Protein AF-A0A849E876-F1 (afdb_monomer)

Mean predicted aligned error: 5.12 Å

Radius of gyration: 14.92 Å; Cα contacts (8 Å, |Δi|>4): 243; chains: 1; bounding box: 39×44×40 Å

Secondary structure (DSSP, 8-state):
--HHHHHHTTPPPPTTTSHHHHHHHHHHHHHHTT-SSPPPHHHHHHHHHHTTB-TTSPBP-EEEEGGGPPTT-EEEETTEEEEEETTEEEEEETTEE-PPEE--TT-EEEE-S-HHHHHHHHTT--PPPPTT---S----

pLDDT: mean 89.82, std 13.86, range [28.22, 98.25]

Structure (mmCIF, N/CA/C/O backbone):
data_AF-A0A849E876-F1
#
_entry.id   AF-A0A849E876-F1
#
loop_
_atom_site.group_PDB
_atom_site.id
_atom_site.type_symbol
_atom_site.label_atom_id
_atom_site.label_alt_id
_atom_site.label_comp_id
_atom_site.label_asym_id
_atom_site.label_entity_id
_atom_site.label_seq_id
_atom_site.pdbx_PDB_ins_code
_atom_site.Cartn_x
_atom_site.Cartn_y
_atom_site.Cartn_z
_atom_site.occupancy
_atom_site.B_iso_or_equiv
_atom_site.auth_seq_id
_atom_site.auth_comp_id
_atom_site.auth_asym_id
_atom_site.auth_atom_id
_atom_site.pdbx_PDB_model_num
ATOM 1 N N . MET A 1 1 ? 7.759 -5.759 11.929 1.00 63.09 1 MET A N 1
ATOM 2 C CA . MET A 1 1 ? 6.709 -5.057 11.163 1.00 63.09 1 MET A CA 1
ATOM 3 C C . MET A 1 1 ? 6.342 -5.938 9.988 1.00 63.09 1 MET A C 1
ATOM 5 O O . MET A 1 1 ? 7.252 -6.398 9.305 1.00 63.09 1 MET A O 1
ATOM 9 N N . ASP A 1 2 ? 5.061 -6.248 9.818 1.00 87.44 2 ASP A N 1
ATOM 10 C CA . ASP A 1 2 ? 4.584 -7.036 8.682 1.00 87.44 2 ASP A CA 1
ATOM 11 C C . ASP A 1 2 ? 4.585 -6.221 7.384 1.00 87.44 2 ASP A C 1
ATOM 13 O O . ASP A 1 2 ? 4.757 -4.998 7.383 1.00 87.44 2 ASP A O 1
ATOM 17 N N . GLU A 1 3 ? 4.447 -6.912 6.255 1.00 92.75 3 GLU A N 1
ATOM 18 C CA . GLU A 1 3 ? 4.598 -6.278 4.952 1.00 92.75 3 GLU A CA 1
ATOM 19 C C . GLU A 1 3 ? 3.462 -5.306 4.643 1.00 92.75 3 GLU A C 1
ATOM 21 O O . GLU A 1 3 ? 3.728 -4.270 4.047 1.00 92.75 3 GLU A O 1
ATOM 26 N N . VAL A 1 4 ? 2.232 -5.575 5.089 1.00 94.81 4 VAL A N 1
ATOM 27 C CA . VAL A 1 4 ? 1.080 -4.681 4.874 1.00 94.81 4 VAL A CA 1
ATOM 28 C C . VAL A 1 4 ? 1.342 -3.312 5.505 1.00 94.81 4 VAL A C 1
ATOM 30 O O . VAL A 1 4 ? 1.179 -2.285 4.845 1.00 94.81 4 VAL A O 1
ATOM 33 N N . THR A 1 5 ? 1.859 -3.277 6.737 1.00 92.94 5 THR A N 1
ATOM 34 C CA . THR A 1 5 ? 2.260 -2.013 7.378 1.00 92.94 5 THR A CA 1
ATOM 35 C C . THR A 1 5 ? 3.433 -1.338 6.663 1.00 92.94 5 THR A C 1
ATOM 37 O O . THR A 1 5 ? 3.423 -0.120 6.477 1.00 92.94 5 THR A O 1
ATOM 40 N N . ALA A 1 6 ? 4.433 -2.103 6.211 1.00 94.00 6 ALA A N 1
ATOM 41 C CA . ALA A 1 6 ? 5.564 -1.549 5.464 1.00 94.00 6 ALA A CA 1
ATOM 42 C C . ALA A 1 6 ? 5.118 -0.919 4.131 1.00 94.00 6 ALA A C 1
ATOM 44 O O . ALA A 1 6 ? 5.535 0.193 3.799 1.00 94.00 6 ALA A O 1
ATOM 45 N N . LEU A 1 7 ? 4.222 -1.592 3.407 1.00 96.25 7 LEU A N 1
ATOM 46 C CA . LEU A 1 7 ? 3.581 -1.093 2.195 1.00 96.25 7 LEU A CA 1
ATOM 47 C C . LEU A 1 7 ? 2.756 0.166 2.482 1.00 96.25 7 LEU A C 1
ATOM 49 O O . LEU A 1 7 ? 2.859 1.146 1.751 1.00 96.25 7 LEU A O 1
ATOM 53 N N . ALA A 1 8 ? 1.990 0.195 3.574 1.00 95.12 8 ALA A N 1
ATOM 54 C CA . ALA A 1 8 ? 1.237 1.381 3.965 1.00 95.12 8 ALA A CA 1
ATOM 55 C C . ALA A 1 8 ? 2.142 2.569 4.317 1.00 95.12 8 ALA A C 1
ATOM 57 O O . ALA A 1 8 ? 1.768 3.721 4.121 1.00 95.12 8 ALA A O 1
ATOM 58 N N . ALA A 1 9 ? 3.351 2.323 4.817 1.00 93.06 9 ALA A N 1
ATOM 59 C CA . ALA A 1 9 ? 4.380 3.346 4.995 1.00 93.06 9 ALA A CA 1
ATOM 60 C C . ALA A 1 9 ? 5.108 3.714 3.685 1.00 93.06 9 ALA A C 1
ATOM 62 O O . ALA A 1 9 ? 5.973 4.588 3.685 1.00 93.06 9 ALA A O 1
ATOM 63 N N . GLY A 1 10 ? 4.758 3.073 2.567 1.00 94.38 10 GLY A N 1
ATOM 64 C CA . GLY A 1 10 ? 5.308 3.316 1.241 1.00 94.38 10 GLY A CA 1
ATOM 65 C C . GLY A 1 10 ? 6.612 2.585 0.945 1.00 94.38 10 GLY A C 1
ATOM 66 O O . GLY A 1 10 ? 7.300 2.962 -0.000 1.00 94.38 10 GLY A O 1
ATOM 67 N N . HIS A 1 11 ? 6.995 1.578 1.727 1.00 94.88 11 HIS A N 1
ATOM 68 C CA . HIS A 1 11 ? 8.172 0.760 1.443 1.00 94.88 11 HIS A CA 1
ATOM 69 C C . HIS A 1 11 ? 7.844 -0.343 0.436 1.00 94.88 11 HIS A C 1
ATOM 71 O O . HIS A 1 11 ? 6.776 -0.937 0.492 1.00 94.88 11 HIS A O 1
ATOM 77 N N . ARG A 1 12 ? 8.785 -0.651 -0.459 1.00 9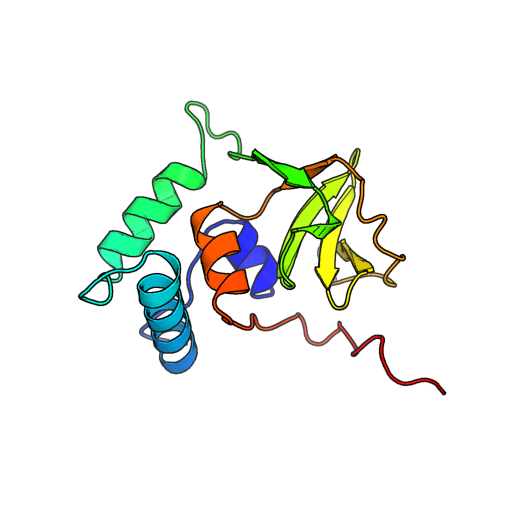5.88 12 ARG A N 1
ATOM 78 C CA . ARG A 1 12 ? 8.730 -1.829 -1.338 1.00 95.88 12 ARG A CA 1
ATOM 79 C C . ARG A 1 12 ? 9.580 -2.972 -0.766 1.00 95.88 12 ARG A C 1
ATOM 81 O O . ARG A 1 12 ? 10.489 -2.708 0.028 1.00 95.88 12 ARG A O 1
ATOM 88 N N . PRO A 1 13 ? 9.379 -4.226 -1.202 1.00 96.50 13 PRO A N 1
ATOM 89 C CA . PRO A 1 13 ? 10.282 -5.315 -0.847 1.00 96.50 13 PRO A CA 1
ATOM 90 C C . PRO A 1 13 ? 11.707 -5.053 -1.363 1.00 96.50 13 PRO A C 1
ATOM 92 O O . PRO A 1 13 ? 11.916 -4.497 -2.448 1.00 96.50 13 PRO A O 1
ATOM 95 N N . CYS A 1 14 ? 12.705 -5.467 -0.584 1.00 94.81 14 CYS A N 1
ATOM 96 C CA . CYS A 1 14 ? 14.113 -5.282 -0.926 1.00 94.81 14 CYS A CA 1
ATOM 97 C C . CYS A 1 14 ? 14.595 -6.340 -1.936 1.00 94.81 14 CYS A C 1
ATOM 99 O O . CYS A 1 14 ? 14.307 -7.529 -1.787 1.00 94.81 14 CYS A O 1
ATOM 101 N N . PHE A 1 15 ? 15.366 -5.917 -2.945 1.00 95.62 15 PHE A N 1
ATOM 102 C CA . PHE A 1 15 ? 15.910 -6.805 -3.983 1.00 95.62 15 PHE A CA 1
ATOM 103 C C . PHE A 1 15 ? 17.057 -7.700 -3.502 1.00 95.62 15 PHE A C 1
ATOM 105 O O . PHE A 1 15 ? 17.339 -8.701 -4.161 1.00 95.62 15 PHE A O 1
ATOM 112 N N . GLU A 1 16 ? 17.695 -7.358 -2.383 1.00 93.75 16 GLU A N 1
ATOM 113 C CA . GLU A 1 16 ? 18.823 -8.106 -1.818 1.00 93.75 16 GLU A CA 1
ATOM 114 C C . GLU A 1 16 ? 18.326 -9.228 -0.901 1.00 93.75 16 GLU A C 1
ATOM 116 O O . GLU A 1 16 ? 18.629 -10.393 -1.135 1.00 93.75 16 GLU A O 1
ATOM 121 N N . CYS A 1 17 ? 17.490 -8.906 0.094 1.00 93.81 17 CYS A N 1
ATOM 122 C CA . CYS A 1 17 ? 17.030 -9.889 1.081 1.00 93.81 17 CYS A CA 1
ATOM 123 C C . CYS A 1 17 ? 15.693 -10.564 0.733 1.00 93.81 17 CYS A C 1
ATOM 125 O O . CYS A 1 17 ? 15.422 -11.669 1.195 1.00 93.81 17 CYS A O 1
ATOM 127 N N . ARG A 1 18 ? 14.840 -9.930 -0.084 1.00 94.56 18 ARG A N 1
ATOM 128 C CA . ARG A 1 18 ? 13.500 -10.436 -0.445 1.00 94.56 18 ARG A CA 1
ATOM 129 C C . ARG A 1 18 ? 13.287 -10.445 -1.959 1.00 94.56 18 ARG A C 1
ATOM 131 O O . ARG A 1 18 ? 12.204 -10.121 -2.449 1.00 94.56 18 ARG A O 1
ATOM 138 N N . ARG A 1 19 ? 14.314 -10.858 -2.712 1.00 95.81 19 ARG A N 1
ATOM 139 C CA . ARG A 1 19 ? 14.375 -10.776 -4.184 1.00 95.81 19 ARG A CA 1
ATOM 140 C C . ARG A 1 19 ? 13.122 -11.287 -4.901 1.00 95.81 19 ARG A C 1
ATOM 142 O O . ARG A 1 19 ? 12.610 -10.596 -5.774 1.00 95.81 19 ARG A O 1
ATOM 149 N N . LYS A 1 20 ? 12.596 -12.460 -4.528 1.00 96.12 20 LYS A N 1
ATOM 150 C CA . LYS A 1 20 ? 11.382 -13.031 -5.147 1.00 96.12 20 LYS A CA 1
ATOM 151 C C . LYS A 1 20 ? 10.164 -12.107 -4.997 1.00 96.12 20 LYS A C 1
ATOM 153 O O . LYS A 1 20 ? 9.425 -11.897 -5.958 1.00 96.12 20 LYS A O 1
ATOM 158 N N . HIS A 1 21 ? 9.982 -11.528 -3.812 1.00 96.38 21 HIS A N 1
ATOM 159 C CA . HIS A 1 21 ? 8.901 -10.581 -3.536 1.00 96.38 21 HIS A CA 1
ATOM 160 C C . HIS A 1 21 ? 9.134 -9.258 -4.262 1.00 96.38 21 HIS A C 1
ATOM 162 O O . HIS A 1 21 ? 8.209 -8.732 -4.866 1.00 96.38 21 HIS A O 1
ATOM 168 N N . ALA A 1 22 ? 10.374 -8.765 -4.285 1.00 97.31 22 ALA A N 1
ATOM 169 C CA . ALA A 1 22 ? 10.728 -7.541 -5.000 1.00 97.31 22 ALA A CA 1
ATOM 170 C C . ALA A 1 22 ? 10.467 -7.651 -6.511 1.00 97.31 22 ALA A C 1
ATOM 172 O O . ALA A 1 22 ? 9.896 -6.737 -7.097 1.00 97.31 22 ALA A O 1
ATOM 173 N N . LEU A 1 23 ? 10.802 -8.790 -7.127 1.00 97.69 23 LEU A N 1
ATOM 174 C CA . LEU A 1 23 ? 10.501 -9.064 -8.537 1.00 97.69 23 LEU A CA 1
ATOM 175 C C . LEU A 1 23 ? 8.992 -9.164 -8.794 1.00 97.69 23 LEU A C 1
ATOM 177 O O . LEU A 1 23 ? 8.504 -8.621 -9.780 1.00 97.69 23 LEU A O 1
ATOM 181 N N . SER A 1 24 ? 8.245 -9.808 -7.894 1.00 97.62 24 SER A N 1
ATOM 182 C CA . SER A 1 24 ? 6.782 -9.912 -8.009 1.00 97.62 24 SER A CA 1
ATOM 183 C C . SER A 1 24 ? 6.113 -8.539 -7.880 1.00 97.62 24 SER A C 1
ATOM 185 O O . SER A 1 24 ? 5.238 -8.195 -8.669 1.00 97.62 24 SER A O 1
ATOM 187 N N . PHE A 1 25 ? 6.577 -7.721 -6.933 1.00 98.12 25 PHE A N 1
ATOM 188 C CA . PHE A 1 25 ? 6.136 -6.340 -6.747 1.00 98.12 25 PHE A CA 1
ATOM 189 C C . PHE A 1 25 ? 6.442 -5.485 -7.981 1.00 98.12 25 PHE A C 1
ATOM 191 O O . PHE A 1 25 ? 5.580 -4.762 -8.467 1.00 98.12 25 PHE A O 1
ATOM 198 N N . GLN A 1 26 ? 7.649 -5.610 -8.537 1.00 98.25 26 GLN A N 1
ATOM 199 C CA . GLN A 1 26 ? 8.067 -4.898 -9.744 1.00 98.25 26 GLN A CA 1
ATOM 200 C C . GLN A 1 26 ? 7.247 -5.310 -10.980 1.00 98.25 26 GLN A C 1
ATOM 202 O O . GLN A 1 26 ? 6.880 -4.459 -11.791 1.00 98.25 26 GLN A O 1
ATOM 207 N N . ALA A 1 27 ? 6.928 -6.599 -11.123 1.00 97.75 27 ALA A N 1
ATOM 208 C CA . ALA A 1 27 ? 6.070 -7.092 -12.197 1.00 97.75 27 ALA A CA 1
ATOM 209 C C . ALA A 1 27 ? 4.638 -6.545 -12.074 1.00 97.75 27 ALA A C 1
ATOM 211 O O . ALA A 1 27 ? 4.084 -6.048 -13.056 1.00 97.75 27 ALA A O 1
ATOM 212 N N . ALA A 1 28 ? 4.070 -6.557 -10.865 1.00 97.94 28 ALA A N 1
ATOM 213 C CA . ALA A 1 28 ? 2.760 -5.973 -10.593 1.00 97.94 28 ALA A CA 1
ATOM 214 C C . ALA A 1 28 ? 2.752 -4.446 -10.790 1.00 97.94 28 ALA A C 1
ATOM 216 O O . ALA A 1 28 ? 1.777 -3.910 -11.307 1.00 97.94 28 ALA A O 1
ATOM 217 N N . TRP A 1 29 ? 3.850 -3.745 -10.475 1.00 98.00 29 TRP A N 1
ATOM 218 C CA . TRP A 1 29 ? 4.019 -2.322 -10.794 1.00 98.00 29 TRP A CA 1
ATOM 219 C C . TRP A 1 29 ? 3.939 -2.073 -12.293 1.00 98.00 29 TRP A C 1
ATOM 221 O O . TRP A 1 29 ? 3.179 -1.216 -12.743 1.00 9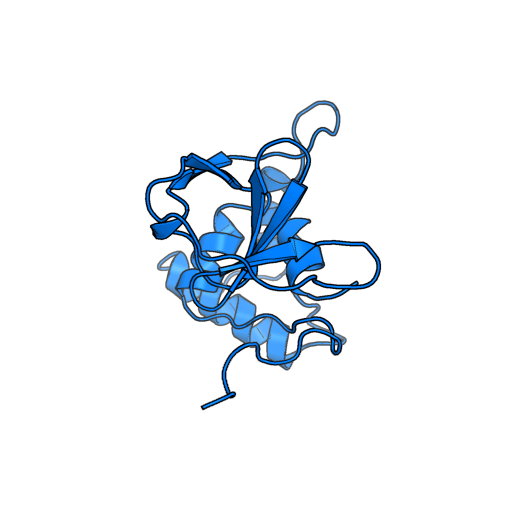8.00 29 TRP A O 1
ATOM 231 N N . LYS A 1 30 ? 4.714 -2.832 -13.075 1.00 97.75 30 LYS A N 1
ATOM 232 C CA . LYS A 1 30 ? 4.705 -2.737 -14.536 1.00 97.75 30 LYS A CA 1
ATOM 233 C C . LYS A 1 30 ? 3.284 -2.904 -15.081 1.00 97.75 30 LYS A C 1
ATOM 235 O O . LYS A 1 30 ? 2.848 -2.083 -15.883 1.00 97.75 30 LYS A O 1
ATOM 240 N N . ALA A 1 31 ? 2.577 -3.940 -14.626 1.00 97.12 31 ALA A N 1
ATOM 241 C CA . ALA A 1 31 ? 1.215 -4.235 -15.056 1.00 97.12 31 ALA A CA 1
ATOM 242 C C . ALA A 1 31 ? 0.225 -3.127 -14.656 1.00 97.12 31 ALA A C 1
ATOM 244 O O . ALA A 1 31 ? -0.524 -2.644 -15.500 1.00 97.12 31 ALA A O 1
ATOM 245 N N . SER A 1 32 ? 0.261 -2.672 -13.400 1.00 96.00 32 SER A N 1
ATOM 246 C CA . SER A 1 32 ? -0.689 -1.685 -12.870 1.00 96.00 32 SER A CA 1
ATOM 247 C C . SER A 1 32 ? -0.536 -0.281 -13.462 1.00 96.00 32 SER A C 1
ATOM 249 O O . SER A 1 32 ? -1.485 0.502 -13.449 1.00 96.00 32 SER A O 1
ATOM 251 N N . HIS A 1 33 ? 0.645 0.035 -13.998 1.00 91.38 33 HIS A N 1
ATOM 252 C CA . HIS A 1 33 ? 0.951 1.314 -14.643 1.00 91.38 33 HIS A CA 1
ATOM 253 C C . HIS A 1 33 ? 1.054 1.205 -16.173 1.00 91.38 33 HIS A C 1
ATOM 255 O O . HIS A 1 33 ? 1.468 2.168 -16.814 1.00 91.38 33 HIS A O 1
ATOM 261 N N . ALA A 1 34 ? 0.703 0.049 -16.753 1.00 93.56 34 ALA A N 1
ATOM 262 C CA . ALA A 1 34 ? 0.783 -0.226 -18.191 1.00 93.56 34 ALA A CA 1
ATOM 263 C C . ALA A 1 34 ? 2.148 0.140 -18.817 1.00 93.56 34 ALA A C 1
ATOM 265 O O . ALA A 1 34 ? 2.230 0.658 -19.931 1.00 93.56 34 ALA A O 1
ATOM 266 N N . LEU A 1 35 ? 3.241 -0.117 -18.092 1.00 94.25 35 LEU A N 1
ATOM 267 C CA . LEU A 1 35 ? 4.587 0.231 -18.541 1.00 94.25 35 LEU A CA 1
ATOM 268 C C . LEU A 1 35 ? 5.124 -0.825 -19.512 1.00 94.25 35 LEU A C 1
ATOM 270 O O . LEU A 1 35 ? 5.031 -2.028 -19.261 1.00 94.25 35 LEU A O 1
ATOM 274 N N . ALA A 1 36 ? 5.777 -0.387 -20.589 1.00 95.00 36 ALA A N 1
ATOM 275 C CA . ALA A 1 36 ? 6.449 -1.294 -21.524 1.00 95.00 36 ALA A CA 1
ATOM 276 C C . ALA A 1 36 ? 7.595 -2.072 -20.847 1.00 95.00 36 ALA A C 1
ATOM 278 O O . ALA A 1 36 ? 7.784 -3.271 -21.082 1.00 95.00 36 ALA A O 1
ATOM 279 N N . VAL A 1 37 ? 8.318 -1.405 -19.943 1.00 94.69 37 VAL A N 1
ATOM 280 C CA . VAL A 1 37 ? 9.468 -1.942 -19.208 1.00 94.69 37 VAL A CA 1
ATOM 281 C C . VAL A 1 37 ? 9.217 -1.828 -17.707 1.00 94.69 37 VAL A C 1
ATOM 283 O O . VAL A 1 37 ? 8.594 -0.880 -17.235 1.00 94.69 37 VAL A O 1
ATOM 286 N N . ALA A 1 38 ? 9.681 -2.824 -16.954 1.00 94.75 38 ALA A N 1
ATOM 287 C CA . ALA A 1 38 ? 9.618 -2.801 -15.500 1.00 94.75 38 ALA A CA 1
ATOM 288 C C . ALA A 1 38 ? 10.479 -1.651 -14.936 1.00 94.75 38 ALA A C 1
ATOM 290 O O . ALA A 1 38 ? 11.634 -1.519 -15.348 1.00 94.75 38 ALA A O 1
ATOM 291 N N . PRO A 1 39 ? 9.965 -0.837 -13.996 1.00 96.69 39 PRO A N 1
ATOM 292 C CA . PRO A 1 39 ? 10.716 0.289 -13.448 1.00 96.69 39 PRO A CA 1
ATOM 293 C C . PRO A 1 39 ? 11.889 -0.196 -12.600 1.00 96.69 39 PRO A C 1
ATOM 295 O O . PRO A 1 39 ? 11.817 -1.248 -11.959 1.00 96.69 39 PRO A O 1
ATOM 298 N N . SER A 1 40 ? 12.964 0.587 -12.548 1.00 97.25 40 SER A N 1
ATOM 299 C CA . SER A 1 40 ? 14.083 0.287 -11.660 1.00 97.25 40 SER A CA 1
ATOM 300 C C . SER A 1 40 ? 13.692 0.469 -10.184 1.00 97.25 40 SER A C 1
ATOM 302 O O . SER A 1 40 ? 12.714 1.143 -9.850 1.00 97.25 40 SER A O 1
ATOM 304 N N . ALA A 1 41 ? 14.474 -0.119 -9.277 1.00 96.44 41 ALA A N 1
ATOM 305 C CA . ALA A 1 41 ? 14.333 0.105 -7.838 1.00 96.44 41 ALA A CA 1
ATOM 306 C C . ALA A 1 41 ? 14.351 1.607 -7.460 1.00 96.44 41 ALA A C 1
ATOM 308 O O . ALA A 1 41 ? 13.414 2.039 -6.786 1.00 96.44 41 ALA A O 1
ATOM 309 N N . PRO A 1 42 ? 15.328 2.412 -7.932 1.00 96.88 42 PRO A N 1
ATOM 310 C CA . PRO A 1 42 ? 15.337 3.859 -7.707 1.00 96.88 42 PRO A CA 1
ATOM 311 C C . PRO A 1 42 ? 14.106 4.596 -8.246 1.00 96.88 42 PRO A C 1
ATOM 313 O O . PRO A 1 42 ? 13.641 5.540 -7.611 1.00 96.88 42 PRO A O 1
ATOM 316 N N . ASP A 1 43 ? 13.559 4.180 -9.392 1.00 96.62 43 ASP A N 1
ATOM 317 C CA . ASP A 1 43 ? 12.363 4.820 -9.954 1.00 96.62 43 ASP A CA 1
ATOM 318 C C . ASP A 1 43 ? 11.121 4.534 -9.111 1.00 96.62 43 ASP A C 1
ATOM 320 O O . ASP A 1 43 ? 10.360 5.456 -8.813 1.00 96.62 43 ASP A O 1
ATOM 324 N N . MET A 1 44 ? 10.957 3.286 -8.656 1.00 97.00 44 MET A N 1
ATOM 325 C CA . MET A 1 44 ? 9.898 2.935 -7.706 1.00 97.00 44 MET A CA 1
ATOM 326 C C . MET A 1 44 ? 10.055 3.710 -6.393 1.00 97.00 44 MET A C 1
ATOM 328 O O . MET A 1 44 ? 9.079 4.249 -5.880 1.00 97.00 44 MET A O 1
ATOM 332 N N . ASP A 1 45 ? 11.273 3.823 -5.856 1.00 95.31 45 ASP A N 1
ATOM 333 C CA . ASP A 1 45 ? 11.519 4.557 -4.609 1.00 95.31 45 ASP A CA 1
ATOM 334 C C . ASP A 1 45 ? 11.219 6.053 -4.742 1.00 95.31 45 ASP A C 1
ATOM 336 O O . ASP A 1 45 ? 10.678 6.652 -3.811 1.00 95.31 45 ASP A O 1
ATOM 340 N N . ARG A 1 46 ? 11.531 6.650 -5.900 1.00 94.31 46 ARG A N 1
ATOM 341 C CA . ARG A 1 46 ? 11.207 8.047 -6.207 1.00 94.31 46 ARG A CA 1
ATOM 342 C C . ARG A 1 46 ? 9.702 8.262 -6.304 1.00 94.31 46 ARG A C 1
ATOM 344 O O . ARG A 1 46 ? 9.206 9.218 -5.727 1.00 94.31 46 ARG A O 1
ATOM 351 N N . ALA A 1 47 ? 8.977 7.379 -6.989 1.00 93.94 47 ALA A N 1
ATOM 352 C CA . ALA A 1 47 ? 7.521 7.466 -7.048 1.00 93.94 47 ALA A CA 1
ATOM 353 C C . ALA A 1 47 ? 6.913 7.359 -5.639 1.00 93.94 47 ALA A C 1
ATOM 355 O O . ALA A 1 47 ? 6.191 8.250 -5.196 1.00 93.94 47 ALA A O 1
ATOM 356 N N . LEU A 1 48 ? 7.301 6.332 -4.876 1.00 93.69 48 LEU A N 1
ATOM 357 C CA . LEU A 1 48 ? 6.780 6.106 -3.528 1.00 93.69 48 LEU A CA 1
ATOM 358 C C . LEU A 1 48 ? 7.140 7.225 -2.547 1.00 93.69 48 LEU A C 1
ATOM 360 O O . LEU A 1 48 ? 6.345 7.527 -1.665 1.00 93.69 48 LEU A O 1
ATOM 364 N N . SER A 1 49 ? 8.313 7.853 -2.659 1.00 91.00 49 SER A N 1
ATOM 365 C CA . SER A 1 49 ? 8.683 8.947 -1.754 1.00 91.00 49 SER A CA 1
ATOM 366 C C . SER A 1 49 ? 7.769 10.164 -1.915 1.00 91.00 49 SER A C 1
ATOM 368 O O . SER A 1 49 ? 7.397 10.765 -0.905 1.00 91.00 49 SER A O 1
ATOM 370 N N . THR A 1 50 ? 7.338 10.469 -3.146 1.00 90.19 50 THR A N 1
ATOM 371 C CA . THR A 1 50 ? 6.398 11.571 -3.423 1.00 90.19 50 THR A CA 1
ATOM 372 C C . THR A 1 50 ? 5.005 11.331 -2.843 1.00 90.19 50 THR A C 1
ATOM 374 O O . THR A 1 50 ? 4.310 12.288 -2.521 1.00 90.19 50 THR A O 1
ATOM 377 N N . GLU A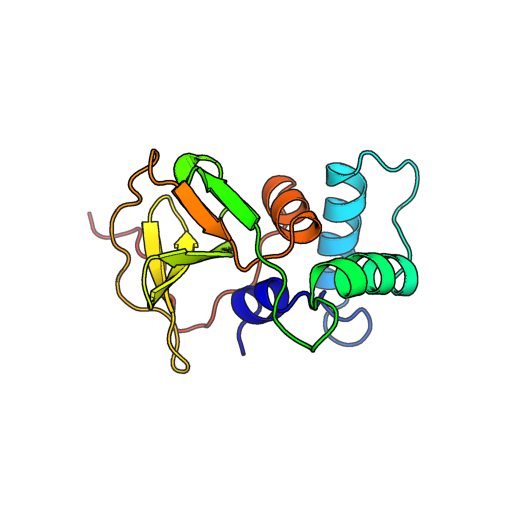 1 51 ? 4.629 10.068 -2.627 1.00 90.56 51 GLU A N 1
ATOM 378 C CA . GLU A 1 51 ? 3.338 9.673 -2.054 1.00 90.56 51 GLU A CA 1
ATOM 379 C C . GLU A 1 51 ? 3.390 9.438 -0.533 1.00 90.56 51 GLU A C 1
ATOM 381 O O . GLU A 1 51 ? 2.368 9.140 0.076 1.00 90.56 51 GLU A O 1
ATOM 386 N N . ARG A 1 52 ? 4.563 9.533 0.113 1.00 82.44 52 ARG A N 1
ATOM 387 C CA . ARG A 1 52 ? 4.703 9.223 1.550 1.00 82.44 52 ARG A CA 1
ATOM 388 C C . ARG A 1 52 ? 4.482 10.419 2.465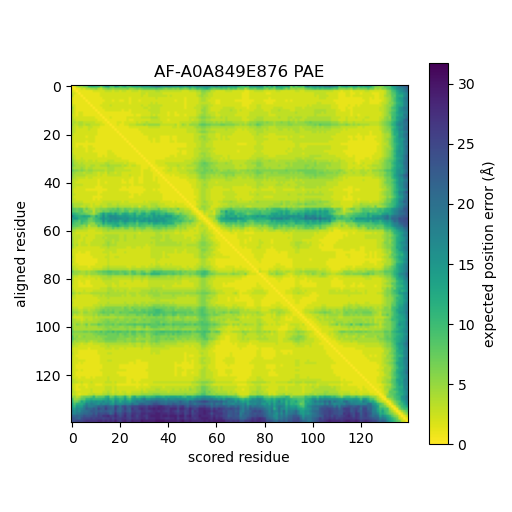 1.00 82.44 52 ARG A C 1
ATOM 390 O O . ARG A 1 52 ? 3.870 10.257 3.521 1.00 82.44 52 ARG A O 1
ATOM 397 N N . ARG A 1 53 ? 5.055 11.584 2.142 1.00 84.69 53 ARG A N 1
ATOM 398 C CA . ARG A 1 53 ? 5.109 12.730 3.066 1.00 84.69 53 ARG A CA 1
ATOM 399 C C . ARG A 1 53 ? 4.872 14.058 2.362 1.00 84.69 53 ARG A C 1
ATOM 401 O O . ARG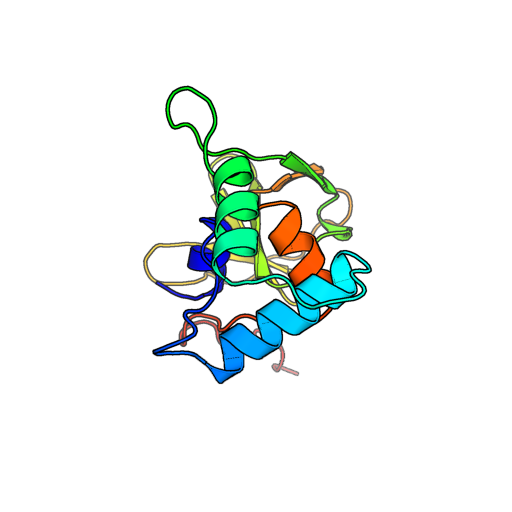 A 1 53 ? 5.552 14.381 1.393 1.00 84.69 53 ARG A O 1
ATOM 408 N N . ALA A 1 54 ? 3.956 14.847 2.911 1.00 79.12 54 ALA A N 1
ATOM 409 C CA . ALA A 1 54 ? 3.723 16.221 2.501 1.00 79.12 54 ALA A CA 1
ATOM 410 C C . ALA A 1 54 ? 4.844 17.142 3.015 1.00 79.12 54 ALA A C 1
ATOM 412 O O . ALA A 1 54 ? 5.645 16.772 3.885 1.00 79.12 54 ALA A O 1
ATOM 413 N N . LYS A 1 55 ? 4.876 18.384 2.513 1.00 70.56 55 LYS A N 1
ATOM 414 C CA . LYS A 1 55 ? 5.711 19.443 3.100 1.00 70.56 55 LYS A CA 1
ATOM 415 C C . LYS A 1 55 ? 5.330 19.597 4.581 1.00 70.56 55 LYS A C 1
ATOM 417 O O . LYS A 1 55 ? 4.168 19.829 4.887 1.00 70.56 55 LYS A O 1
ATOM 422 N N . GLY A 1 56 ? 6.297 19.416 5.483 1.00 71.00 56 GLY A N 1
ATOM 423 C CA . GLY A 1 56 ? 6.067 19.398 6.938 1.00 71.00 56 GLY A CA 1
ATOM 424 C C . GLY A 1 56 ? 6.040 18.004 7.580 1.00 71.00 56 GLY A C 1
ATOM 425 O O . GLY A 1 56 ? 5.904 17.900 8.791 1.00 71.00 56 GLY A O 1
ATOM 426 N N . GLY A 1 57 ? 6.212 16.925 6.804 1.00 74.69 57 GLY A N 1
ATOM 427 C CA . GLY A 1 57 ? 6.426 15.572 7.337 1.00 74.69 57 GLY A CA 1
ATOM 428 C C . GLY A 1 57 ? 5.157 14.778 7.658 1.00 74.69 57 GLY A C 1
ATOM 429 O O . GLY A 1 57 ? 5.265 13.598 7.994 1.00 74.69 57 GLY A O 1
ATOM 430 N N . ALA A 1 58 ? 3.976 15.384 7.500 1.00 80.06 58 ALA A N 1
ATOM 431 C CA . ALA A 1 58 ? 2.697 14.691 7.606 1.00 80.06 58 ALA A CA 1
ATOM 432 C C . ALA A 1 58 ? 2.571 13.597 6.534 1.00 80.06 58 ALA A C 1
ATOM 434 O O . ALA A 1 58 ? 3.034 13.766 5.402 1.00 80.06 58 ALA A O 1
ATOM 435 N N . LYS A 1 59 ? 1.941 12.475 6.895 1.00 83.94 59 LYS A N 1
ATOM 436 C CA . LYS A 1 59 ? 1.657 11.382 5.962 1.00 83.94 59 LYS A CA 1
ATOM 437 C C . LYS A 1 59 ? 0.665 11.852 4.897 1.00 83.94 59 LYS A C 1
ATOM 439 O O . LYS A 1 59 ? -0.328 12.483 5.236 1.00 83.94 59 LYS A O 1
ATOM 444 N N . ILE A 1 60 ? 0.933 11.532 3.633 1.00 89.94 60 ILE A N 1
ATOM 445 C CA . ILE A 1 60 ? -0.043 11.742 2.558 1.00 89.94 60 ILE A CA 1
ATOM 446 C C . ILE A 1 60 ? -1.052 10.595 2.598 1.00 89.94 60 ILE A C 1
ATOM 448 O O . ILE A 1 60 ? -0.674 9.422 2.652 1.00 89.94 60 ILE A O 1
ATOM 452 N N . THR A 1 61 ? -2.328 10.954 2.579 1.00 94.12 61 THR A N 1
ATOM 453 C CA . THR A 1 61 ? -3.469 10.041 2.523 1.00 94.12 61 THR A CA 1
ATOM 454 C C . THR A 1 61 ? -4.416 10.489 1.412 1.00 94.12 61 THR A C 1
ATOM 456 O O . THR A 1 61 ? -4.260 11.571 0.840 1.00 94.12 61 THR A O 1
ATOM 459 N N . TRP A 1 62 ? -5.355 9.627 1.038 1.00 95.25 62 TRP A N 1
ATOM 460 C CA . TRP A 1 62 ? -6.344 9.899 -0.008 1.00 95.25 62 TRP A CA 1
ATOM 461 C C . TRP A 1 62 ? -7.656 9.193 0.319 1.00 95.25 62 TRP A C 1
ATOM 463 O O . TRP A 1 62 ? -7.657 8.235 1.080 1.00 95.25 62 TRP A O 1
ATOM 473 N N . THR A 1 63 ? -8.775 9.652 -0.233 1.00 97.00 63 THR A N 1
ATOM 474 C CA . THR A 1 63 ? -10.091 9.058 0.047 1.00 97.00 63 THR A CA 1
ATOM 475 C C . THR A 1 63 ? -10.492 8.063 -1.035 1.00 97.00 63 THR A C 1
ATOM 477 O O . THR A 1 63 ? -10.269 8.305 -2.222 1.00 97.00 63 THR A O 1
ATOM 480 N N . ALA A 1 64 ? -11.123 6.961 -0.632 1.00 97.31 64 ALA A N 1
ATOM 481 C CA . ALA A 1 64 ? -11.718 5.984 -1.538 1.00 97.31 64 ALA A CA 1
ATOM 482 C C . ALA A 1 64 ? -12.973 5.354 -0.931 1.00 97.31 64 ALA A C 1
ATOM 484 O O . ALA A 1 64 ? -13.144 5.355 0.288 1.00 97.31 64 ALA A O 1
ATOM 485 N N . ARG A 1 65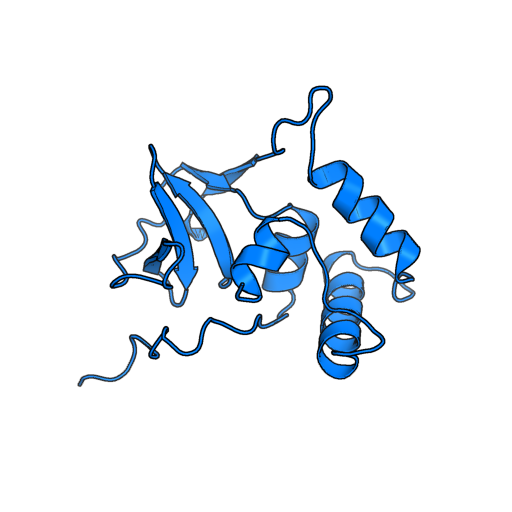 ? -13.795 4.725 -1.780 1.00 97.19 65 ARG A N 1
ATOM 486 C CA . ARG A 1 65 ? -14.824 3.793 -1.311 1.00 97.19 65 ARG A CA 1
ATOM 487 C C . ARG A 1 65 ? -14.139 2.539 -0.790 1.00 97.19 65 ARG A C 1
ATOM 489 O O . ARG A 1 65 ? -13.368 1.899 -1.501 1.00 97.19 65 ARG A O 1
ATOM 496 N N . SER A 1 66 ? -14.455 2.152 0.432 1.00 95.81 66 SER A N 1
ATOM 497 C CA . SER A 1 66 ? -13.981 0.920 1.065 1.00 95.81 66 SER A CA 1
ATOM 498 C C . SER A 1 66 ? -14.165 -0.313 0.170 1.00 95.81 66 SER A C 1
ATOM 500 O O . SER A 1 66 ? -13.255 -1.129 0.041 1.00 95.81 66 SER A O 1
ATOM 502 N N . GLY A 1 67 ? -15.305 -0.422 -0.519 1.00 95.69 67 GLY A N 1
ATOM 503 C CA . GLY A 1 67 ? -15.625 -1.538 -1.404 1.00 95.69 67 GLY A CA 1
ATOM 504 C C . GLY A 1 67 ? -14.740 -1.653 -2.646 1.00 95.69 67 GLY A C 1
ATOM 505 O O . GLY A 1 67 ? -14.716 -2.731 -3.243 1.00 95.69 67 GLY A O 1
ATOM 506 N N . SER A 1 68 ? -14.019 -0.588 -3.021 1.00 96.19 68 SER A N 1
ATOM 507 C CA . SER A 1 68 ? -13.065 -0.593 -4.135 1.00 96.19 68 SER A CA 1
ATOM 508 C C . SER A 1 68 ? -11.634 -0.898 -3.706 1.00 96.19 68 SER A C 1
ATOM 510 O O . SER A 1 68 ? -10.766 -0.942 -4.567 1.00 96.19 68 SER A O 1
ATOM 512 N N . LEU A 1 69 ? -11.350 -1.050 -2.410 1.00 97.44 69 LEU A N 1
ATOM 513 C CA . LEU A 1 69 ? -9.983 -1.242 -1.932 1.00 97.44 69 LEU A CA 1
ATOM 514 C C . LEU A 1 69 ? -9.518 -2.697 -2.081 1.00 97.44 69 LEU A C 1
ATOM 516 O O . LEU A 1 69 ? -10.311 -3.618 -1.877 1.00 97.44 69 LEU A O 1
ATOM 520 N N . PRO A 1 70 ? -8.234 -2.919 -2.413 1.00 97.19 70 PRO A N 1
ATOM 521 C CA . PRO A 1 70 ? -7.667 -4.253 -2.497 1.00 97.19 70 PRO A CA 1
ATOM 522 C C . PRO A 1 70 ? -7.289 -4.782 -1.113 1.00 97.19 70 PRO A C 1
ATOM 524 O O . PRO A 1 70 ? -6.979 -4.020 -0.191 1.00 97.19 70 PRO A O 1
ATOM 527 N N . ASP A 1 71 ? -7.205 -6.104 -1.009 1.00 96.56 71 ASP A N 1
ATOM 528 C CA . ASP A 1 71 ? -6.595 -6.764 0.138 1.00 96.56 71 ASP A CA 1
ATOM 529 C C . ASP A 1 71 ? -5.159 -6.261 0.364 1.00 96.56 71 ASP A C 1
ATOM 531 O O . ASP A 1 71 ? -4.369 -6.103 -0.570 1.00 96.56 71 ASP A O 1
ATOM 535 N N . GLY A 1 72 ? -4.821 -5.988 1.625 1.00 96.31 72 GLY A N 1
ATOM 536 C CA . GLY A 1 72 ? -3.543 -5.395 2.024 1.00 96.31 72 GLY A CA 1
ATOM 537 C C . GLY A 1 72 ? -3.503 -3.863 1.968 1.00 96.31 72 GLY A C 1
ATOM 538 O O . GLY A 1 72 ? -2.470 -3.273 2.286 1.00 96.31 72 GLY A O 1
ATOM 539 N N . ALA A 1 73 ? -4.595 -3.186 1.596 1.00 97.56 73 ALA A N 1
ATOM 540 C CA . ALA A 1 73 ? -4.710 -1.747 1.815 1.00 97.56 73 ALA A CA 1
ATOM 541 C C . ALA A 1 73 ? -4.936 -1.449 3.305 1.00 97.56 73 ALA A C 1
ATOM 543 O O . ALA A 1 73 ? -5.744 -2.107 3.959 1.00 97.56 73 ALA A O 1
ATOM 544 N N . MET A 1 74 ? -4.249 -0.437 3.837 1.00 97.31 74 MET A N 1
ATOM 545 C CA . MET A 1 74 ? -4.523 0.116 5.158 1.00 97.31 74 MET A CA 1
ATOM 546 C C . MET A 1 74 ? -5.318 1.405 5.027 1.00 97.31 74 MET A C 1
ATOM 548 O O . MET A 1 74 ? -5.021 2.250 4.178 1.00 97.31 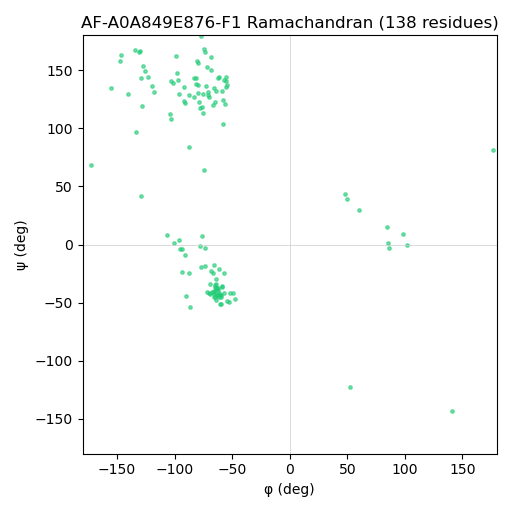74 MET A O 1
ATOM 552 N N . VAL A 1 75 ? -6.289 1.569 5.912 1.00 97.38 75 VAL A N 1
ATOM 553 C CA . VAL A 1 75 ? -7.163 2.733 5.998 1.00 97.38 75 VAL A CA 1
ATOM 554 C C . VAL A 1 75 ? -7.232 3.242 7.427 1.00 97.38 75 VAL A C 1
ATOM 556 O O . VAL A 1 75 ? -6.838 2.552 8.370 1.00 97.38 75 VAL A O 1
ATOM 559 N N . ARG A 1 76 ? -7.749 4.453 7.575 1.00 96.19 76 ARG A N 1
ATOM 560 C CA . ARG A 1 76 ? -8.178 5.035 8.828 1.00 96.19 76 ARG A CA 1
ATOM 561 C C . ARG A 1 76 ? -9.673 5.320 8.758 1.00 96.19 76 ARG A C 1
ATOM 563 O O . ARG A 1 76 ? -10.161 5.885 7.779 1.00 96.19 76 ARG A O 1
ATOM 570 N N . VAL A 1 77 ? -10.375 4.891 9.797 1.00 93.12 77 VAL A N 1
ATOM 571 C CA . VAL A 1 77 ? -11.773 5.234 10.064 1.00 93.12 77 VAL A CA 1
ATOM 572 C C . VAL A 1 77 ? -11.813 5.730 11.500 1.00 93.12 77 VAL A C 1
ATOM 574 O O . VAL A 1 77 ? -11.399 5.007 12.411 1.00 93.12 77 VAL A O 1
ATOM 577 N N . ASP A 1 78 ? -12.230 6.980 11.679 1.00 89.12 78 ASP A N 1
ATOM 578 C CA . ASP A 1 78 ? -12.057 7.729 12.926 1.00 89.12 78 ASP A CA 1
ATOM 579 C C . ASP A 1 78 ? -10.581 7.693 13.381 1.00 89.12 78 ASP A C 1
ATOM 581 O O . ASP A 1 78 ? -9.687 8.054 12.615 1.00 89.12 78 ASP A O 1
ATOM 585 N N . ASP A 1 79 ? -10.300 7.200 14.588 1.00 88.81 79 ASP A N 1
ATOM 586 C CA . ASP A 1 79 ? -8.938 7.046 15.120 1.00 88.81 79 ASP A CA 1
ATOM 587 C C . ASP A 1 79 ? -8.357 5.633 14.931 1.00 88.81 79 ASP A C 1
ATOM 589 O O . ASP A 1 79 ? -7.241 5.338 15.369 1.00 88.81 79 ASP A O 1
ATOM 593 N N . ASN A 1 80 ? -9.085 4.737 14.258 1.00 92.19 80 ASN A N 1
ATOM 594 C CA . ASN A 1 80 ? -8.690 3.341 14.109 1.00 92.19 80 ASN A CA 1
ATOM 595 C C . ASN A 1 80 ? -7.977 3.100 12.780 1.00 92.19 80 ASN A C 1
ATOM 597 O O . ASN A 1 80 ? -8.491 3.426 11.710 1.00 92.19 80 ASN A O 1
ATOM 601 N N . MET A 1 81 ? -6.810 2.456 12.839 1.00 95.19 81 MET A N 1
ATOM 602 C CA . MET A 1 81 ? -6.143 1.926 11.650 1.00 95.19 81 MET A CA 1
ATOM 603 C C . MET A 1 81 ? -6.657 0.519 11.368 1.00 95.19 81 MET A C 1
ATOM 605 O O . MET A 1 81 ? -6.657 -0.337 12.251 1.00 95.19 81 MET A O 1
ATOM 609 N N . LEU A 1 82 ? -7.078 0.273 10.134 1.00 96.19 82 LEU A N 1
ATOM 610 C CA . LEU A 1 82 ? -7.677 -0.988 9.707 1.00 96.19 82 LEU A CA 1
ATOM 611 C C . LEU A 1 82 ? -6.954 -1.480 8.451 1.00 96.19 82 LEU A C 1
ATOM 613 O O . LEU A 1 82 ? -6.597 -0.675 7.594 1.00 96.19 82 LEU A O 1
ATOM 617 N N . ALA A 1 83 ? -6.766 -2.789 8.307 1.00 96.62 83 ALA A N 1
ATOM 618 C CA . ALA A 1 83 ? -6.365 -3.392 7.038 1.00 96.62 83 ALA A CA 1
ATOM 619 C C . ALA A 1 83 ? -7.554 -4.067 6.355 1.00 96.62 83 ALA A C 1
ATOM 621 O O . ALA A 1 83 ? -8.377 -4.705 7.008 1.00 96.62 83 ALA A O 1
ATOM 622 N N . VAL A 1 84 ? -7.628 -3.940 5.035 1.00 97.00 84 VAL A N 1
ATOM 623 C CA . VAL A 1 84 ? -8.618 -4.625 4.204 1.00 97.00 84 VAL A CA 1
ATOM 624 C C . VAL A 1 84 ? -8.122 -6.033 3.912 1.00 97.00 84 VAL A C 1
ATOM 626 O O . VAL A 1 84 ? -6.997 -6.207 3.438 1.00 97.00 84 VAL A O 1
ATOM 629 N N . ARG A 1 85 ? -8.950 -7.037 4.199 1.00 94.81 85 ARG A N 1
ATOM 630 C CA . ARG A 1 85 ? -8.690 -8.430 3.824 1.00 94.81 85 ARG A CA 1
ATOM 631 C C . ARG A 1 85 ? -9.988 -9.210 3.726 1.00 94.81 85 ARG A C 1
ATOM 633 O O . ARG A 1 85 ? -10.806 -9.101 4.636 1.00 94.81 85 ARG A O 1
ATOM 640 N N . ASP A 1 86 ? -10.171 -10.002 2.674 1.00 92.50 86 ASP A N 1
ATOM 641 C CA . ASP A 1 86 ? -11.316 -10.908 2.517 1.00 92.50 86 ASP A CA 1
ATOM 642 C C . ASP A 1 86 ? -12.665 -10.216 2.814 1.00 92.50 86 ASP A C 1
ATOM 644 O O . ASP A 1 86 ? -13.523 -10.747 3.524 1.00 92.50 86 ASP A O 1
ATOM 648 N N . ARG A 1 87 ? -12.844 -8.984 2.306 1.00 92.81 87 ARG A N 1
ATOM 649 C CA . ARG A 1 87 ? -14.053 -8.154 2.524 1.00 92.81 87 ARG A CA 1
ATOM 650 C C . ARG A 1 87 ? -14.339 -7.830 3.998 1.00 92.81 87 ARG A C 1
ATOM 652 O O . ARG A 1 87 ? -15.491 -7.625 4.384 1.00 92.81 87 ARG A O 1
ATOM 659 N N . LYS A 1 88 ? -13.294 -7.748 4.818 1.00 95.25 88 LYS A N 1
ATOM 660 C CA . LYS A 1 88 ? -13.343 -7.341 6.224 1.00 95.25 88 LYS A CA 1
ATOM 661 C C . LYS A 1 88 ? -12.352 -6.215 6.496 1.00 95.25 88 LYS A C 1
ATOM 663 O O . LYS A 1 88 ? -11.315 -6.112 5.838 1.00 95.25 88 LYS A O 1
ATOM 668 N N . PHE A 1 89 ? -12.662 -5.410 7.505 1.00 95.69 89 PHE A N 1
ATOM 669 C CA . PHE A 1 89 ? -11.697 -4.543 8.165 1.00 95.69 89 PHE A CA 1
ATOM 670 C C . PHE A 1 89 ? -11.086 -5.265 9.357 1.00 95.69 89 PHE A C 1
ATOM 672 O O . PHE A 1 89 ? -11.794 -5.705 10.258 1.00 95.69 89 PHE A O 1
ATOM 679 N N . LEU A 1 90 ? -9.764 -5.372 9.366 1.00 95.31 90 LEU A N 1
ATOM 680 C CA . LEU A 1 90 ? -8.990 -5.969 10.443 1.00 95.31 90 LEU A CA 1
ATOM 681 C C . LEU A 1 90 ? -8.350 -4.836 11.253 1.00 95.31 90 LEU A C 1
ATOM 683 O O . LEU A 1 90 ? -7.470 -4.160 10.711 1.00 95.31 90 LEU A O 1
ATOM 687 N N . PRO A 1 91 ? -8.749 -4.610 12.518 1.00 94.50 91 PRO A N 1
ATOM 688 C CA . PRO A 1 91 ? -8.122 -3.604 13.367 1.00 94.50 91 PRO A CA 1
ATOM 689 C C . PRO A 1 91 ? -6.629 -3.863 13.513 1.00 94.50 91 PRO A C 1
ATOM 691 O O . PRO A 1 91 ? -6.229 -4.958 13.900 1.00 94.50 91 PRO A O 1
ATOM 694 N N . TRP A 1 92 ? -5.805 -2.875 13.188 1.00 93.75 92 TRP A N 1
ATOM 695 C CA . TRP A 1 92 ? -4.356 -2.976 13.286 1.00 93.75 92 TRP A CA 1
ATOM 696 C C . TRP A 1 92 ? -3.870 -2.482 14.647 1.00 93.75 92 TRP A C 1
ATOM 698 O O . TRP A 1 92 ? -4.268 -1.418 15.122 1.00 93.75 92 TRP A O 1
ATOM 708 N N . THR A 1 93 ? -2.952 -3.231 15.247 1.00 87.19 93 THR A N 1
ATOM 709 C CA . THR A 1 93 ? -2.193 -2.840 16.433 1.00 87.19 93 THR A CA 1
ATOM 710 C C . THR A 1 93 ? -0.715 -3.179 16.231 1.00 87.19 93 THR A C 1
ATOM 712 O O . THR A 1 93 ? -0.336 -3.942 15.343 1.00 87.19 93 THR A O 1
ATOM 715 N N . ALA A 1 94 ? 0.155 -2.666 17.104 1.00 83.00 94 ALA A N 1
ATOM 716 C CA . ALA A 1 94 ? 1.577 -3.010 17.065 1.00 83.00 94 ALA A CA 1
ATOM 717 C C . ALA A 1 94 ? 1.857 -4.514 17.295 1.00 83.00 94 ALA A C 1
ATOM 719 O O . ALA A 1 94 ? 2.925 -4.993 16.913 1.00 83.00 94 ALA A O 1
ATOM 720 N N . SER A 1 95 ? 0.924 -5.253 17.910 1.00 82.00 95 SER A N 1
ATOM 721 C CA . SER A 1 95 ? 1.040 -6.697 18.151 1.00 82.00 95 SER A CA 1
ATOM 722 C C . SER A 1 95 ? 0.451 -7.559 17.028 1.00 82.00 95 SER A C 1
ATOM 724 O O . SER A 1 95 ? 0.667 -8.772 17.023 1.00 82.00 95 SER A O 1
ATOM 726 N N . GLY A 1 96 ? -0.253 -6.964 16.061 1.00 85.44 96 GLY A N 1
ATOM 727 C CA . GLY A 1 96 ? -0.839 -7.676 14.931 1.00 85.44 96 GLY A CA 1
ATOM 728 C C . GLY A 1 96 ? -2.215 -7.142 14.558 1.00 85.44 96 GLY A C 1
ATOM 729 O O . GLY A 1 96 ? -2.464 -5.942 14.601 1.00 85.44 96 GLY A O 1
ATOM 730 N N . TYR A 1 97 ? -3.108 -8.046 14.161 1.00 90.31 97 TYR A N 1
ATOM 731 C CA . TYR A 1 97 ? -4.442 -7.691 13.693 1.00 90.31 97 TYR A CA 1
ATOM 732 C C . TYR A 1 97 ? -5.506 -8.324 14.586 1.00 90.31 97 TYR A C 1
ATOM 734 O O . TYR A 1 97 ? -5.395 -9.490 14.962 1.00 90.31 97 TYR A O 1
ATOM 742 N N . GLY A 1 98 ? -6.525 -7.542 14.928 1.00 88.75 98 GLY A N 1
ATOM 743 C CA . GLY A 1 98 ? -7.696 -7.998 15.664 1.00 88.75 98 GLY A CA 1
ATOM 744 C C . GLY A 1 98 ? -8.686 -8.767 14.789 1.00 88.75 98 GLY A C 1
ATOM 745 O O . GLY A 1 98 ? -8.498 -8.935 13.581 1.00 88.75 98 GLY A O 1
ATOM 746 N N . ALA A 1 99 ? -9.777 -9.211 15.415 1.00 89.00 99 ALA A N 1
ATOM 747 C CA . ALA A 1 99 ? -10.871 -9.878 14.721 1.00 89.00 99 ALA A CA 1
ATOM 748 C C . ALA A 1 99 ? -11.463 -8.972 13.630 1.00 89.00 99 ALA A C 1
ATOM 750 O O . ALA A 1 99 ? -11.753 -7.799 13.866 1.00 89.00 99 ALA A O 1
ATOM 751 N N . GLY A 1 100 ? -11.634 -9.532 12.432 1.00 90.25 100 GLY A N 1
ATOM 752 C CA . GLY A 1 100 ? -12.163 -8.795 11.292 1.00 90.25 100 GLY A CA 1
ATOM 753 C C . GLY A 1 100 ? -13.648 -8.478 11.455 1.00 90.25 100 GLY A C 1
ATOM 754 O O . GLY A 1 100 ? -14.444 -9.377 11.727 1.00 90.25 100 GLY A O 1
ATOM 755 N N . VAL A 1 101 ? -14.021 -7.223 11.220 1.00 92.38 101 VAL A N 1
ATOM 756 C CA . VAL A 1 101 ? -15.419 -6.790 11.111 1.00 92.38 101 VAL A CA 1
ATOM 757 C C . VAL A 1 101 ? -15.826 -6.703 9.637 1.00 92.38 101 VAL A C 1
ATOM 759 O O . VAL A 1 101 ? -14.972 -6.411 8.796 1.00 92.38 101 VAL A O 1
ATOM 762 N N . PRO A 1 102 ? -17.095 -6.970 9.280 1.00 94.25 102 PRO A N 1
ATOM 763 C CA . PRO A 1 102 ? -17.555 -6.841 7.901 1.00 94.25 102 PRO A CA 1
ATOM 764 C C . PRO A 1 102 ? -17.264 -5.456 7.317 1.00 94.25 102 PRO A C 1
ATOM 766 O O . PRO A 1 102 ? -17.459 -4.435 7.974 1.00 94.25 102 PRO A O 1
ATOM 769 N N . LEU A 1 103 ? -16.801 -5.436 6.070 1.00 90.38 103 LEU A N 1
ATOM 770 C CA . LEU A 1 103 ? -16.576 -4.211 5.318 1.00 90.38 103 LEU A CA 1
ATOM 771 C C . LEU A 1 103 ? -17.925 -3.640 4.861 1.00 90.38 103 LEU A C 1
ATOM 773 O O . LEU A 1 103 ? -18.574 -4.232 3.997 1.00 90.38 103 LEU A O 1
ATOM 777 N N . ASP A 1 104 ? -18.332 -2.481 5.382 1.00 92.38 104 ASP A N 1
ATOM 778 C CA . ASP A 1 104 ? -19.325 -1.666 4.675 1.00 92.38 104 ASP A CA 1
ATOM 779 C C . ASP A 1 104 ? -18.670 -1.184 3.388 1.00 92.38 104 ASP A C 1
ATOM 781 O O . ASP A 1 104 ? -17.639 -0.525 3.445 1.00 92.38 104 ASP A O 1
ATOM 785 N N . LEU A 1 105 ? -19.240 -1.544 2.242 1.00 91.69 105 LEU A N 1
ATOM 786 C CA . LEU A 1 105 ? -18.685 -1.317 0.907 1.00 91.69 105 LEU A CA 1
ATOM 787 C C . LEU A 1 105 ? -18.851 0.115 0.416 1.00 91.69 105 LEU A C 1
ATOM 789 O O . LEU A 1 105 ? -18.164 0.526 -0.520 1.00 91.69 105 LEU A O 1
ATOM 793 N N . ASN A 1 106 ? -19.782 0.841 1.027 1.00 94.62 106 ASN A N 1
ATOM 794 C CA . ASN A 1 106 ? -20.144 2.188 0.630 1.00 94.62 106 ASN A CA 1
ATOM 795 C C . ASN A 1 106 ? -19.492 3.240 1.527 1.00 94.62 106 ASN A C 1
ATOM 797 O O . ASN A 1 106 ? -19.714 4.424 1.307 1.00 94.62 106 ASN A O 1
ATOM 801 N N . LEU A 1 107 ? -18.680 2.851 2.506 1.00 94.62 107 LEU A N 1
ATOM 802 C CA . LEU A 1 107 ? -18.003 3.796 3.384 1.00 94.62 107 LEU A CA 1
ATOM 803 C C . LEU A 1 107 ? -16.893 4.546 2.630 1.00 94.62 107 LEU A C 1
ATOM 805 O O . LEU A 1 107 ? -16.032 3.928 2.001 1.00 94.62 107 LEU A O 1
ATOM 809 N N . ASP A 1 108 ? -16.894 5.877 2.704 1.00 96.56 108 ASP A N 1
ATOM 810 C CA . ASP A 1 108 ? -15.746 6.688 2.292 1.00 96.56 108 ASP A CA 1
ATOM 811 C C . ASP A 1 108 ? -14.695 6.650 3.411 1.00 96.56 108 ASP A C 1
ATOM 813 O O . ASP A 1 108 ? -14.987 6.991 4.556 1.00 96.56 108 ASP A O 1
ATOM 817 N N . VAL A 1 109 ? -13.480 6.201 3.092 1.00 96.69 109 VAL A N 1
ATOM 818 C CA . VAL A 1 109 ? -12.409 5.979 4.077 1.00 96.69 109 VAL A CA 1
ATOM 819 C C . VAL A 1 109 ? -11.134 6.724 3.713 1.00 96.69 109 VAL A C 1
ATOM 821 O O . VAL A 1 109 ? -10.818 6.903 2.534 1.00 96.69 109 VAL A O 1
ATOM 824 N N . GLU A 1 110 ? -10.373 7.130 4.729 1.00 97.38 110 GLU A N 1
ATOM 825 C CA . GLU A 1 110 ? -9.029 7.672 4.547 1.00 97.38 110 GLU A CA 1
ATOM 826 C C . GLU A 1 110 ? -8.052 6.519 4.297 1.00 97.38 110 GLU A C 1
ATOM 828 O O . GLU A 1 110 ? -7.837 5.662 5.146 1.00 97.38 110 GLU A O 1
ATOM 833 N N . VAL A 1 111 ? -7.423 6.477 3.132 1.00 97.75 111 VAL A N 1
ATOM 834 C CA . VAL A 1 111 ? -6.483 5.429 2.745 1.00 97.75 111 VAL A CA 1
ATOM 835 C C . VAL A 1 111 ? -5.066 5.833 3.138 1.00 97.75 111 VAL A C 1
ATOM 837 O O . VAL A 1 111 ? -4.530 6.856 2.709 1.00 97.75 111 VAL A O 1
ATOM 840 N N . LEU A 1 112 ? -4.446 4.984 3.954 1.00 96.62 112 LEU A N 1
ATOM 841 C CA . LEU A 1 112 ? -3.076 5.132 4.436 1.00 96.62 112 LEU A CA 1
ATOM 842 C C . LEU A 1 112 ? -2.060 4.512 3.475 1.00 96.62 112 LEU A C 1
ATOM 844 O O . LEU A 1 112 ? -0.886 4.877 3.519 1.00 96.62 112 LEU A O 1
ATOM 848 N N . THR A 1 113 ? -2.476 3.545 2.661 1.00 97.25 113 THR A N 1
ATOM 849 C CA . THR A 1 113 ? -1.623 2.936 1.638 1.00 97.25 113 THR A CA 1
ATOM 850 C C . THR A 1 113 ? -1.456 3.875 0.443 1.00 97.25 113 THR A C 1
ATOM 852 O O . THR A 1 113 ? -2.464 4.335 -0.088 1.00 97.25 113 THR A O 1
ATOM 855 N N . PRO A 1 114 ? -0.223 4.145 -0.028 1.00 96.94 114 PRO A N 1
ATOM 856 C CA . PRO A 1 114 ? 0.004 5.016 -1.179 1.00 96.94 114 PRO A CA 1
ATOM 857 C C . PRO A 1 114 ? -0.761 4.572 -2.438 1.00 96.94 114 PRO A C 1
ATOM 859 O O . PRO A 1 114 ? -0.872 3.360 -2.674 1.00 96.94 114 PRO A O 1
ATOM 862 N N . PRO A 1 115 ? -1.259 5.507 -3.271 1.00 96.44 115 PRO A N 1
ATOM 863 C CA . PRO A 1 115 ? -2.001 5.181 -4.488 1.00 96.44 115 PRO A CA 1
ATOM 864 C C . PRO A 1 115 ? -1.277 4.199 -5.418 1.00 96.44 115 PRO A C 1
ATOM 866 O O . PRO A 1 115 ? -1.908 3.263 -5.919 1.00 96.44 115 PRO A O 1
ATOM 869 N N . ALA A 1 116 ? 0.040 4.346 -5.621 1.00 96.75 116 ALA A N 1
ATOM 870 C CA . ALA A 1 116 ? 0.803 3.426 -6.464 1.00 96.75 116 ALA A CA 1
ATOM 871 C C . ALA A 1 116 ? 0.778 1.992 -5.914 1.00 96.75 116 ALA A C 1
ATOM 873 O O . ALA A 1 116 ? 0.631 1.030 -6.669 1.00 96.75 116 ALA A O 1
ATOM 874 N N . ILE A 1 117 ? 0.854 1.836 -4.590 1.00 97.75 117 ILE A N 1
ATOM 875 C CA . ILE A 1 117 ? 0.804 0.527 -3.932 1.00 97.75 117 ILE A CA 1
ATOM 876 C C . ILE A 1 117 ? -0.599 -0.067 -3.990 1.00 97.75 117 ILE A C 1
ATOM 878 O O . ILE A 1 117 ? -0.727 -1.251 -4.286 1.00 97.75 117 ILE A O 1
ATOM 882 N N . ALA A 1 118 ? -1.651 0.728 -3.788 1.00 97.69 118 ALA A N 1
ATOM 883 C CA . ALA A 1 118 ? -3.020 0.240 -3.950 1.00 97.69 118 ALA A CA 1
ATOM 884 C C . ALA A 1 118 ? -3.249 -0.328 -5.365 1.00 97.69 118 ALA A C 1
ATOM 886 O O . ALA A 1 118 ? -3.787 -1.422 -5.524 1.00 97.69 118 ALA A O 1
ATOM 887 N N . ARG A 1 119 ? -2.736 0.342 -6.405 1.00 97.50 119 ARG A N 1
ATOM 888 C CA . ARG A 1 119 ? -2.776 -0.173 -7.787 1.00 97.50 119 ARG A CA 1
ATOM 889 C C . ARG A 1 119 ? -1.996 -1.480 -7.965 1.00 97.50 119 ARG A C 1
ATOM 891 O O . ARG A 1 119 ? -2.425 -2.356 -8.707 1.00 97.50 119 ARG A O 1
ATOM 898 N N . ILE A 1 120 ? -0.856 -1.625 -7.295 1.00 98.25 120 ILE A N 1
ATOM 899 C CA . ILE A 1 120 ? -0.033 -2.847 -7.326 1.00 98.25 120 ILE A CA 1
ATOM 900 C C . ILE A 1 120 ? -0.736 -4.025 -6.651 1.00 98.25 120 ILE A C 1
ATOM 902 O O . ILE A 1 120 ? -0.695 -5.138 -7.175 1.00 98.25 120 ILE A O 1
ATOM 906 N N . LEU A 1 121 ? -1.407 -3.781 -5.526 1.00 98.06 121 LEU A N 1
ATOM 907 C CA . LEU A 1 121 ? -2.229 -4.781 -4.844 1.00 98.06 121 LEU A CA 1
ATOM 908 C C . LEU A 1 121 ? -3.398 -5.223 -5.739 1.00 98.06 121 LEU A C 1
ATOM 910 O O . LEU A 1 121 ? -3.609 -6.420 -5.916 1.00 98.06 121 LEU A O 1
ATOM 914 N N . HIS A 1 122 ? -4.080 -4.284 -6.408 1.00 97.25 122 HIS A N 1
ATOM 915 C CA . HIS A 1 122 ? -5.096 -4.613 -7.419 1.00 97.25 122 HIS A CA 1
ATOM 916 C C . HIS A 1 122 ? -4.554 -5.445 -8.583 1.00 97.25 122 HIS A C 1
ATOM 918 O O . HIS A 1 122 ? -5.253 -6.320 -9.086 1.00 97.25 122 HIS A O 1
ATOM 924 N N . ALA A 1 123 ? -3.309 -5.206 -8.997 1.00 96.88 123 ALA A N 1
ATOM 925 C CA . ALA A 1 123 ? -2.644 -5.991 -10.034 1.00 96.88 123 ALA A CA 1
ATOM 926 C C . ALA A 1 123 ? -2.156 -7.372 -9.553 1.00 96.88 123 ALA A C 1
ATOM 928 O O . ALA A 1 123 ? -1.477 -8.076 -10.299 1.00 96.88 123 ALA A O 1
ATOM 929 N N . GLY A 1 124 ? -2.504 -7.777 -8.327 1.00 95.00 124 GLY A N 1
ATOM 930 C CA . GLY A 1 124 ? -2.310 -9.135 -7.830 1.00 95.00 124 GLY A CA 1
ATOM 931 C C . GLY A 1 124 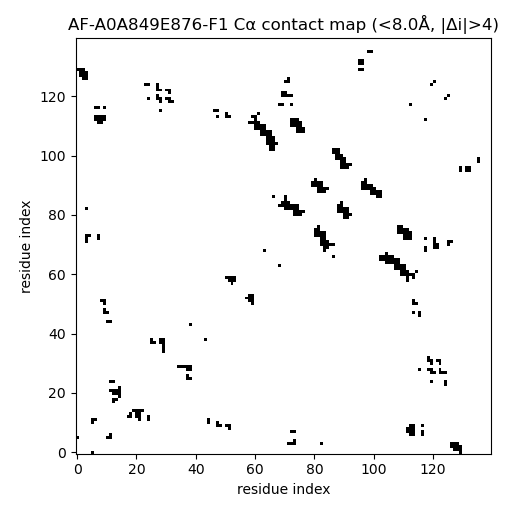? -1.066 -9.338 -6.970 1.00 95.00 124 GLY A C 1
ATOM 932 O O . GLY A 1 124 ? -0.758 -10.482 -6.636 1.00 95.00 124 GLY A O 1
ATOM 933 N N . TYR A 1 125 ? -0.351 -8.278 -6.574 1.00 97.25 125 TYR A N 1
ATOM 934 C CA . TYR A 1 125 ? 0.694 -8.434 -5.560 1.00 97.25 125 TYR A CA 1
ATOM 935 C C . TYR A 1 125 ? 0.072 -8.839 -4.218 1.00 97.25 125 TYR A C 1
ATOM 937 O O . TYR A 1 125 ? -0.761 -8.119 -3.680 1.00 97.25 125 TYR A O 1
ATOM 945 N N . GLN A 1 126 ? 0.504 -9.973 -3.665 1.00 94.25 126 GLN A N 1
ATOM 946 C CA . GLN A 1 126 ? 0.015 -10.493 -2.387 1.00 94.25 126 GLN A CA 1
ATOM 947 C C . GLN A 1 126 ? 1.046 -10.219 -1.278 1.00 94.25 126 GLN A C 1
ATOM 949 O O . GLN A 1 126 ? 2.111 -10.849 -1.279 1.00 94.25 126 GLN A O 1
ATOM 954 N N . PRO A 1 127 ? 0.783 -9.283 -0.346 1.00 93.81 127 PRO A N 1
ATOM 955 C CA . PRO A 1 127 ? 1.699 -8.993 0.750 1.00 93.81 127 PRO A CA 1
ATOM 956 C C . PRO A 1 127 ? 1.722 -10.116 1.794 1.00 93.81 127 PRO A C 1
ATOM 958 O O . PRO A 1 127 ? 0.737 -10.820 2.015 1.00 93.81 127 PRO A O 1
ATOM 961 N N . ILE A 1 128 ? 2.852 -10.254 2.486 1.00 91.31 128 ILE A N 1
ATOM 962 C CA . ILE A 1 128 ? 2.987 -11.116 3.659 1.00 91.31 128 ILE A CA 1
ATOM 963 C C . ILE A 1 128 ? 2.330 -10.448 4.872 1.00 91.31 128 ILE A C 1
ATOM 965 O O . ILE A 1 128 ? 2.766 -9.405 5.364 1.00 91.31 128 ILE A O 1
ATOM 969 N N . TRP A 1 129 ? 1.321 -11.114 5.412 1.00 87.44 129 TRP A N 1
ATOM 970 C CA . TRP A 1 129 ? 0.677 -10.734 6.664 1.00 87.44 129 TRP A CA 1
ATOM 971 C C . TRP A 1 129 ? 1.502 -11.187 7.871 1.00 87.44 129 TRP A C 1
ATOM 973 O O . TRP A 1 129 ? 2.274 -12.144 7.788 1.00 87.44 129 TRP A O 1
ATOM 983 N N . HIS A 1 130 ? 1.331 -10.517 9.013 1.00 74.81 130 HIS A N 1
ATOM 984 C CA . HIS A 1 130 ? 1.934 -10.974 10.265 1.00 74.81 130 HIS A CA 1
ATOM 985 C C . HIS A 1 130 ? 1.476 -12.418 10.578 1.00 74.81 130 HIS A C 1
ATOM 987 O O . HIS A 1 130 ? 0.299 -12.714 10.370 1.00 74.81 130 HIS A O 1
ATOM 993 N N . PRO A 1 131 ? 2.333 -13.312 11.113 1.00 60.06 131 PRO A N 1
ATOM 994 C CA . PRO A 1 131 ? 1.964 -14.709 11.386 1.00 60.06 131 PRO A CA 1
ATOM 995 C C . PRO A 1 131 ? 0.753 -14.882 12.315 1.00 60.06 131 PRO A C 1
ATOM 997 O O . PRO A 1 131 ? 0.071 -15.895 12.241 1.00 60.06 131 PRO A O 1
ATOM 1000 N N . GLY A 1 132 ? 0.466 -13.885 13.160 1.00 58.66 132 GLY A N 1
ATOM 1001 C CA . GLY A 1 132 ? -0.721 -13.861 14.024 1.00 58.66 132 GLY A CA 1
ATOM 1002 C C . GLY A 1 132 ? -2.043 -13.587 13.298 1.00 58.66 132 GLY A C 1
ATOM 1003 O O . GLY A 1 132 ? -3.089 -13.602 13.936 1.00 58.66 132 GLY A O 1
ATOM 1004 N N . VAL A 1 133 ? -2.023 -13.327 11.985 1.00 58.44 133 VAL A N 1
ATOM 1005 C CA . VAL A 1 133 ? -3.245 -13.239 11.179 1.00 58.44 133 VAL A CA 1
ATOM 1006 C C . VAL A 1 133 ? -3.602 -14.632 10.685 1.00 58.44 133 VAL A C 1
AT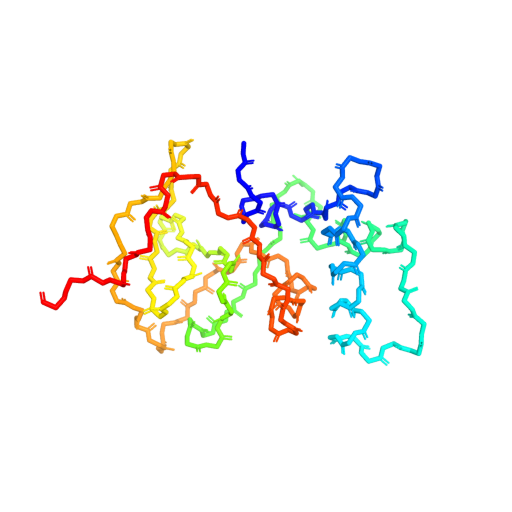OM 1008 O O . VAL A 1 133 ? -3.266 -15.018 9.561 1.00 58.44 133 VAL A O 1
ATOM 1011 N N . GLU A 1 134 ? -4.289 -15.395 11.532 1.00 52.22 134 GLU A N 1
ATOM 1012 C CA . GLU A 1 134 ? -4.988 -16.590 11.072 1.00 52.22 134 GLU A CA 1
ATOM 1013 C C . GLU A 1 134 ? -5.943 -16.201 9.936 1.00 52.22 134 GLU A C 1
ATOM 1015 O O . GLU A 1 134 ? -6.557 -15.129 9.943 1.00 52.22 134 GLU A O 1
ATOM 1020 N N . ARG A 1 135 ? -6.043 -17.058 8.913 1.00 48.09 135 ARG A N 1
ATOM 1021 C CA . ARG A 1 135 ? -7.071 -16.917 7.880 1.00 48.09 135 ARG A CA 1
ATOM 1022 C C . ARG A 1 135 ? -8.421 -16.944 8.597 1.00 48.09 135 ARG A C 1
ATOM 1024 O O . ARG A 1 135 ? -8.866 -18.004 9.018 1.00 48.09 135 ARG A O 1
ATOM 1031 N N . ALA A 1 136 ? -9.068 -15.793 8.761 1.00 42.81 136 ALA A N 1
ATOM 1032 C CA . ALA A 1 136 ? -10.431 -15.713 9.274 1.00 42.81 136 ALA A CA 1
ATOM 1033 C C . ALA A 1 136 ? -11.412 -16.161 8.176 1.00 42.81 136 ALA A C 1
ATOM 1035 O O . ALA A 1 136 ? -12.208 -15.368 7.666 1.00 42.81 136 ALA A O 1
ATOM 1036 N N . GLY A 1 137 ? -11.295 -17.428 7.795 1.00 36.97 137 GLY A N 1
ATOM 1037 C CA . GLY A 1 137 ? -11.994 -18.084 6.703 1.00 36.97 137 GLY A CA 1
ATOM 1038 C C . GLY A 1 137 ? -11.685 -19.572 6.759 1.00 36.97 137 GLY A C 1
ATOM 1039 O O . GLY A 1 137 ? -10.878 -20.037 5.972 1.00 36.97 137 GLY A O 1
ATOM 1040 N N . ASP A 1 138 ? -12.202 -20.230 7.799 1.00 33.19 138 ASP A N 1
ATOM 1041 C CA . ASP A 1 138 ? -12.651 -21.631 7.808 1.00 33.19 138 ASP A CA 1
ATOM 1042 C C . ASP A 1 138 ? -13.098 -21.987 9.235 1.00 33.19 138 ASP A C 1
ATOM 1044 O O . ASP A 1 138 ? -12.368 -22.569 10.035 1.00 33.19 138 ASP A O 1
ATOM 1048 N N . LYS A 1 139 ? -14.328 -21.600 9.571 1.00 28.22 139 LYS A N 1
ATOM 1049 C CA . LYS A 1 139 ? -15.162 -22.375 10.492 1.00 28.22 139 LYS A CA 1
ATOM 1050 C C . LYS A 1 139 ? -16.541 -22.469 9.852 1.00 28.22 139 LYS A C 1
ATOM 1052 O O . LYS A 1 139 ? -17.299 -21.502 9.883 1.00 28.22 139 LYS A O 1
ATOM 1057 N N . ILE A 1 140 ? -16.753 -23.599 9.176 1.00 37.81 140 ILE A N 1
ATOM 1058 C CA . ILE A 1 140 ? -18.076 -24.177 8.913 1.00 37.81 140 ILE A CA 1
ATOM 1059 C C . ILE A 1 140 ? -18.662 -24.587 10.264 1.00 37.81 140 ILE A C 1
ATOM 1061 O O . ILE A 1 140 ? -17.882 -25.136 11.079 1.00 37.81 140 ILE A O 1
#

Sequence (140 aa):
MDEVTALAAGHRPCFECRRKHALSFQAAWKASHALAVAPSAPDMDRALSTERRAKGGAKITWTARSGSLPDGAMVRVDDNMLAVRDRKFLPWTASGYGAGVPLDLNLDVEVLTPPAIARILHAGYQPIWHPGVERAGDKI

Solvent-accessible surface area (backbone atoms only — not comparable to full-atom values): 7816 Å² total; per-residue (Å²): 133,38,44,37,60,41,37,28,66,39,50,75,64,45,68,82,88,37,37,74,57,22,51,48,46,36,52,14,41,16,62,54,65,72,43,96,59,67,68,52,71,69,56,50,50,54,56,32,52,70,42,35,44,44,96,88,68,48,73,42,64,50,79,44,48,47,58,76,57,36,56,55,33,29,32,36,58,90,93,42,44,29,31,33,45,96,71,17,37,21,41,55,52,99,90,40,54,50,81,64,40,80,51,63,48,81,41,79,33,42,27,43,29,26,70,72,54,47,41,17,27,64,52,65,38,79,71,54,70,47,88,74,58,67,75,94,76,81,82,130

Nearest PDB structures (foldseek):
  1xja-assembly1_B  TM=2.709E-01  e=4.371E+00  Escherichia coli
  2qzv-assembly1_A  TM=2.760E-01  e=5.550E+00  Rattus norvegicus

Foldseek 3Di:
DFFLVCQLLLDADDCPPRVVLNVLLQVLLCVLVVHPDRDDPVVSVVVSVVQQADVVRDGHKDKDQQLPFFFSWWWDDPNFIFGDDPQWTWTDDPVFTHDTDHHPRRDIIITSRGPSSRSSRVSPNDTGGDPVPDPPPDDD